Protein AF-A0AAD9XEA2-F1 (afdb_monomer_lite)

Secondary structure (DSSP, 8-state):
-HHHHHH-HHHHHHHHTS-GGGT-GGGS-GGG--S--HHHHHHHHHHHHTTTTTS-HHHHHHHHHHHHHHHHHHHHHHHHT-SSSS-HHHHHHHHHHHHHGGG-EEEEEETTEEEEE-

Structure (mmCIF, N/CA/C/O backbone):
data_AF-A0AAD9XEA2-F1
#
_entry.id   AF-A0AAD9XEA2-F1
#
loop_
_atom_site.group_PDB
_atom_site.id
_atom_site.type_symbol
_atom_site.label_atom_id
_atom_site.label_alt_id
_atom_site.label_comp_id
_atom_site.label_asym_id
_atom_site.label_entity_id
_atom_site.label_seq_id
_atom_site.pdbx_PDB_ins_code
_atom_site.Cartn_x
_atom_site.Cartn_y
_atom_site.Cartn_z
_atom_site.occupancy
_atom_site.B_iso_or_equiv
_atom_site.auth_seq_id
_atom_site.auth_comp_id
_atom_site.auth_asym_id
_atom_site.auth_atom_id
_atom_site.pdbx_PDB_model_num
ATOM 1 N N . MET A 1 1 ? -15.485 -25.381 -12.511 1.00 72.50 1 MET A N 1
ATOM 2 C CA . MET A 1 1 ? -16.680 -25.206 -11.657 1.00 72.50 1 MET A CA 1
ATOM 3 C C . MET A 1 1 ? -17.161 -26.514 -11.023 1.00 72.50 1 MET A C 1
ATOM 5 O O . MET A 1 1 ? -17.700 -26.442 -9.924 1.00 72.50 1 MET A O 1
ATOM 9 N N . GLU A 1 2 ? -16.919 -27.699 -11.613 1.00 78.81 2 GLU A N 1
ATOM 10 C CA . GLU A 1 2 ? -17.313 -28.975 -10.975 1.00 78.81 2 GLU A CA 1
ATOM 11 C C . GLU A 1 2 ? -16.726 -29.191 -9.582 1.00 78.81 2 GLU A C 1
ATOM 13 O O . GLU A 1 2 ? -17.440 -29.667 -8.712 1.00 78.81 2 GLU A O 1
ATOM 18 N N . ARG A 1 3 ? -15.477 -28.775 -9.329 1.00 82.19 3 ARG A N 1
ATOM 19 C CA . ARG A 1 3 ? -14.866 -28.882 -7.990 1.00 82.19 3 ARG A CA 1
ATOM 20 C C . ARG A 1 3 ? -15.634 -28.125 -6.899 1.00 82.19 3 ARG A C 1
ATOM 22 O O . ARG A 1 3 ? -15.638 -28.548 -5.749 1.00 82.19 3 ARG A O 1
ATOM 29 N N . MET A 1 4 ? -16.266 -27.003 -7.248 1.00 80.75 4 MET A N 1
ATOM 30 C CA . MET A 1 4 ? -17.077 -26.227 -6.305 1.00 80.75 4 MET A CA 1
ATOM 31 C C . MET A 1 4 ? -18.437 -26.889 -6.096 1.00 80.75 4 MET A C 1
ATOM 33 O O . MET A 1 4 ? -18.882 -27.025 -4.962 1.00 80.75 4 MET A O 1
ATOM 37 N N . ARG A 1 5 ? -19.041 -27.384 -7.183 1.00 86.00 5 ARG A N 1
ATOM 38 C CA . ARG A 1 5 ? -20.290 -28.148 -7.145 1.00 86.00 5 ARG A CA 1
ATOM 39 C C . ARG A 1 5 ? -20.163 -29.411 -6.284 1.00 86.00 5 ARG A C 1
ATOM 41 O O . ARG A 1 5 ? -21.026 -29.673 -5.459 1.00 86.00 5 ARG A O 1
ATOM 48 N N . SER A 1 6 ? -19.053 -30.143 -6.406 1.00 87.88 6 SER A N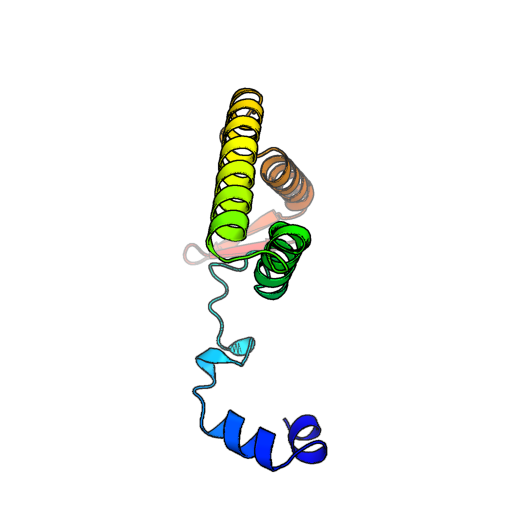 1
ATOM 49 C CA . SER A 1 6 ? -18.785 -31.329 -5.583 1.00 87.88 6 SER A CA 1
ATOM 50 C C . SER A 1 6 ? -18.571 -31.015 -4.100 1.00 87.88 6 SER A C 1
ATOM 52 O O . SER A 1 6 ? -18.758 -31.895 -3.270 1.00 87.88 6 SER A O 1
ATOM 54 N N . ALA A 1 7 ? -18.149 -29.791 -3.762 1.00 90.38 7 ALA A N 1
ATOM 55 C CA . ALA A 1 7 ? -17.944 -29.366 -2.377 1.00 90.38 7 ALA A CA 1
ATOM 56 C C . ALA A 1 7 ? -19.236 -28.832 -1.735 1.00 90.38 7 ALA A C 1
ATOM 58 O O . ALA A 1 7 ? -19.492 -29.089 -0.562 1.00 90.38 7 ALA A O 1
ATOM 59 N N . SER A 1 8 ? -20.047 -28.086 -2.490 1.00 91.12 8 SER A N 1
ATOM 60 C CA . SER A 1 8 ? -21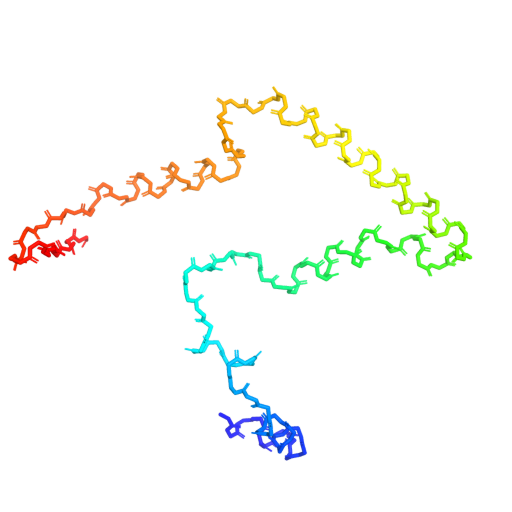.362 -27.612 -2.060 1.00 91.12 8 SER A CA 1
ATOM 61 C C . SER A 1 8 ? -22.220 -27.246 -3.272 1.00 91.12 8 SER A C 1
ATOM 63 O O . SER A 1 8 ? -21.924 -26.304 -4.013 1.00 91.12 8 SER A O 1
ATOM 65 N N . GLU A 1 9 ? -23.322 -27.974 -3.443 1.00 91.00 9 GLU A N 1
ATOM 66 C CA . GLU A 1 9 ? -24.300 -27.718 -4.504 1.00 91.00 9 GLU A CA 1
ATOM 67 C C . GLU A 1 9 ? -25.023 -26.375 -4.296 1.00 91.00 9 GLU A C 1
ATOM 69 O O . GLU A 1 9 ? -25.271 -25.641 -5.253 1.00 91.00 9 GLU A O 1
ATOM 74 N N . ASP A 1 10 ? -25.305 -26.009 -3.045 1.00 90.62 10 ASP A N 1
ATOM 75 C CA . ASP A 1 10 ? -26.002 -24.762 -2.714 1.00 90.62 10 ASP A CA 1
ATOM 76 C C . ASP A 1 10 ? -25.141 -23.532 -3.018 1.00 90.62 10 ASP A C 1
ATOM 78 O O . ASP A 1 10 ? -25.616 -22.575 -3.634 1.00 90.62 10 ASP A O 1
ATOM 82 N N . ALA A 1 11 ? -23.849 -23.578 -2.675 1.00 87.56 11 ALA A N 1
ATOM 83 C CA . ALA A 1 11 ? -22.906 -22.519 -3.030 1.00 87.56 11 ALA A CA 1
ATOM 84 C C . ALA A 1 11 ? -22.756 -22.386 -4.555 1.00 87.56 11 ALA A C 1
ATOM 86 O O . ALA A 1 11 ? -22.640 -21.278 -5.081 1.00 87.56 11 ALA A O 1
ATOM 87 N N . TYR A 1 12 ? -22.795 -23.511 -5.276 1.00 87.88 12 TYR A N 1
ATOM 88 C CA . TYR A 1 12 ? -22.761 -23.525 -6.734 1.00 87.88 12 TYR A CA 1
ATOM 89 C C . TYR A 1 12 ? -23.976 -22.839 -7.359 1.00 87.88 12 TYR A C 1
ATOM 91 O O . TYR A 1 12 ? -23.805 -21.986 -8.234 1.00 87.88 12 TYR A O 1
ATOM 99 N N . LYS A 1 13 ? -25.184 -23.153 -6.886 1.00 90.75 13 LYS A N 1
ATOM 100 C CA . LYS A 1 13 ? -26.416 -22.506 -7.356 1.00 90.75 13 LYS A CA 1
ATOM 101 C C . LYS A 1 13 ? -26.439 -21.016 -7.027 1.00 90.75 13 LYS A C 1
ATOM 103 O O . LYS A 1 13 ? -26.795 -20.216 -7.886 1.00 90.75 13 LYS A O 1
ATOM 108 N N . TRP A 1 14 ? -25.999 -20.638 -5.826 1.00 90.06 14 TRP A N 1
ATOM 109 C CA . TRP A 1 14 ? -25.915 -19.234 -5.424 1.00 90.06 14 TRP A CA 1
ATOM 110 C C . TRP A 1 14 ? -24.958 -18.427 -6.310 1.00 90.06 14 TRP A C 1
ATOM 112 O O . TRP A 1 14 ? -25.284 -17.306 -6.691 1.00 90.06 14 TRP A O 1
ATOM 122 N N . LEU A 1 15 ? -23.797 -18.990 -6.669 1.00 87.88 15 LEU A N 1
ATOM 123 C CA . LEU A 1 15 ? -22.826 -18.292 -7.516 1.00 87.88 15 LEU A CA 1
ATOM 124 C C . LEU A 1 15 ? -23.273 -18.223 -8.982 1.00 87.88 15 LEU A C 1
ATOM 126 O O . LEU A 1 15 ? -22.992 -17.233 -9.649 1.00 87.88 15 LEU A O 1
ATOM 130 N N . GLN A 1 16 ? -23.989 -19.240 -9.475 1.00 87.31 16 GLN A N 1
ATOM 131 C CA . GLN A 1 16 ? -24.565 -19.233 -10.826 1.00 87.31 16 GLN A CA 1
ATOM 132 C C . GLN A 1 16 ? -25.590 -18.117 -11.043 1.00 87.31 16 GLN A C 1
ATOM 134 O O . GLN A 1 16 ? -25.687 -17.600 -12.151 1.00 87.31 16 GLN A O 1
ATOM 139 N N . ASP A 1 17 ? -26.322 -17.736 -9.998 1.00 89.56 17 ASP A N 1
ATOM 140 C CA . ASP A 1 17 ? -27.272 -16.620 -10.034 1.00 89.56 17 ASP A CA 1
ATOM 141 C C . ASP A 1 17 ? -26.580 -15.243 -10.128 1.00 89.56 17 ASP A C 1
ATOM 143 O O . ASP A 1 17 ? -27.211 -14.233 -10.435 1.00 89.56 17 ASP A O 1
ATOM 147 N N . LYS A 1 18 ? -25.267 -15.163 -9.868 1.00 87.44 18 LYS A N 1
ATOM 148 C CA . LYS A 1 18 ? -24.510 -13.906 -9.924 1.00 87.44 18 LYS A CA 1
ATOM 149 C C . LYS A 1 18 ? -23.819 -13.728 -11.265 1.00 87.44 18 LYS A C 1
ATOM 151 O O . LYS A 1 18 ? -23.207 -14.654 -11.792 1.00 87.44 18 LYS A O 1
ATOM 156 N N . ASP A 1 19 ? -23.851 -12.492 -11.764 1.00 85.31 19 ASP A N 1
ATOM 157 C CA . ASP A 1 19 ? -23.158 -12.109 -12.995 1.00 85.31 19 ASP A CA 1
ATOM 158 C C . ASP A 1 19 ? -21.666 -12.519 -12.925 1.00 85.31 19 ASP A C 1
ATOM 160 O O . ASP A 1 19 ? -20.960 -12.078 -12.004 1.00 85.31 19 ASP A O 1
ATOM 164 N N . PRO A 1 20 ? -21.180 -13.350 -13.875 1.00 82.75 20 PRO A N 1
ATOM 165 C CA . PRO A 1 20 ? -19.782 -13.769 -13.984 1.00 82.75 20 PRO A CA 1
ATOM 166 C C . PRO A 1 20 ? -18.763 -12.631 -13.945 1.00 82.75 20 PRO A C 1
ATOM 168 O O . PRO A 1 20 ? -17.649 -12.840 -13.460 1.00 82.75 20 PRO A O 1
ATOM 171 N N . ASN A 1 21 ? -19.143 -11.428 -14.382 1.00 79.44 21 ASN A N 1
ATOM 172 C CA . ASN A 1 21 ? -18.302 -10.232 -14.340 1.00 79.44 21 ASN A CA 1
ATOM 173 C C . ASN A 1 21 ? -17.866 -9.844 -12.920 1.00 79.44 21 ASN A C 1
ATOM 175 O O . ASN A 1 21 ? -16.862 -9.158 -12.761 1.00 79.44 21 ASN A O 1
ATOM 179 N N . HIS A 1 22 ? -18.597 -10.264 -11.883 1.00 78.69 22 HIS A N 1
ATOM 180 C CA . HIS A 1 22 ? -18.291 -9.903 -10.496 1.00 78.69 22 HIS A CA 1
ATOM 181 C C . HIS A 1 22 ? -17.370 -10.892 -9.778 1.00 78.69 22 HIS A C 1
ATOM 183 O O . HIS A 1 22 ? -16.791 -10.540 -8.751 1.00 78.69 22 HIS A O 1
ATOM 189 N N . TRP A 1 23 ? -17.253 -12.129 -10.263 1.00 76.38 23 TRP A N 1
ATOM 190 C CA . TRP A 1 23 ? -16.588 -13.202 -9.514 1.00 76.38 23 TRP A CA 1
ATOM 191 C C . TRP A 1 23 ? -15.588 -14.018 -10.330 1.00 76.38 23 TRP A C 1
ATOM 193 O O . TRP A 1 23 ? -14.737 -14.686 -9.742 1.00 76.38 23 TRP A O 1
ATOM 203 N N . SER A 1 24 ? -15.649 -13.974 -11.662 1.00 77.62 24 SER A N 1
ATOM 204 C CA . SER A 1 24 ? -14.705 -14.694 -12.507 1.00 77.62 24 SER A CA 1
ATOM 205 C C . SER A 1 24 ? -13.604 -13.770 -13.018 1.00 77.62 24 SER A C 1
ATOM 207 O O . SER A 1 24 ? -13.850 -12.804 -13.739 1.00 77.62 24 SER A O 1
ATOM 209 N N . LEU A 1 25 ? -12.361 -14.141 -12.697 1.00 68.69 25 LEU A N 1
ATOM 210 C CA . LEU A 1 25 ? -11.144 -13.439 -13.116 1.00 68.69 25 LEU A CA 1
ATOM 211 C C . LEU A 1 25 ? -11.059 -13.242 -14.638 1.00 68.69 25 LEU A C 1
ATOM 213 O O . LEU A 1 25 ? -10.456 -12.276 -15.090 1.00 68.69 25 LEU A O 1
ATOM 217 N N . THR A 1 26 ? -11.674 -14.126 -15.432 1.00 71.94 26 THR A N 1
ATOM 218 C CA . THR A 1 26 ? -11.672 -14.049 -16.905 1.00 71.94 26 THR A CA 1
ATOM 219 C C . THR A 1 26 ? -12.407 -12.832 -17.459 1.00 71.94 26 THR A C 1
ATOM 221 O O . THR A 1 26 ? -12.163 -12.459 -18.601 1.00 71.94 26 THR A O 1
ATOM 224 N N . PHE A 1 27 ? -13.319 -12.243 -16.682 1.00 72.25 27 PHE A N 1
ATOM 225 C CA . PHE A 1 27 ? -14.125 -11.093 -17.093 1.00 72.25 27 PHE A CA 1
ATOM 226 C C . PHE A 1 27 ? -13.653 -9.777 -16.464 1.00 72.25 27 PHE A C 1
ATOM 228 O O . PHE A 1 27 ? -14.201 -8.718 -16.768 1.00 72.25 27 PHE A O 1
ATOM 235 N N . PHE A 1 28 ? -12.624 -9.808 -15.610 1.00 71.56 28 PHE A N 1
ATOM 236 C CA . PHE A 1 28 ? -12.036 -8.580 -15.092 1.00 71.56 28 PHE A CA 1
ATOM 237 C C . PHE A 1 28 ? -11.237 -7.858 -16.178 1.00 71.56 28 PHE A C 1
ATOM 239 O O . PHE A 1 28 ? -10.479 -8.452 -16.945 1.00 71.56 28 PHE A O 1
ATOM 246 N N . ILE A 1 29 ? -11.423 -6.540 -16.247 1.00 66.50 29 ILE A N 1
ATOM 247 C CA . ILE A 1 29 ? -10.753 -5.691 -17.226 1.00 66.50 29 ILE A CA 1
ATOM 248 C C . ILE A 1 29 ? -9.262 -5.618 -16.865 1.00 66.50 29 ILE A C 1
ATOM 250 O O . ILE A 1 29 ? -8.884 -5.074 -15.829 1.00 66.50 29 ILE A O 1
ATOM 254 N N . ASN A 1 30 ? -8.400 -6.115 -17.754 1.00 62.22 30 ASN A N 1
ATOM 255 C CA . ASN A 1 30 ? -6.944 -6.158 -17.550 1.00 62.22 30 ASN A CA 1
ATOM 256 C C . ASN A 1 30 ? -6.244 -4.785 -17.618 1.00 62.22 30 ASN A C 1
ATOM 258 O O . ASN A 1 30 ? -5.022 -4.710 -17.516 1.00 62.22 30 ASN A O 1
ATOM 262 N N . THR A 1 31 ? -6.978 -3.688 -17.808 1.00 58.25 31 THR A N 1
ATOM 263 C CA . THR A 1 31 ? -6.392 -2.343 -17.935 1.00 58.25 31 THR A CA 1
ATOM 264 C C . THR A 1 31 ? -5.952 -1.751 -16.596 1.00 58.25 31 THR A C 1
ATOM 266 O O . THR A 1 31 ? -5.141 -0.829 -16.585 1.00 58.25 31 THR A O 1
ATOM 269 N N . ALA A 1 32 ? -6.440 -2.289 -15.473 1.00 54.16 32 ALA A N 1
ATOM 270 C CA . ALA A 1 32 ? -6.090 -1.850 -14.123 1.00 54.16 32 ALA A CA 1
ATOM 271 C C . ALA A 1 32 ? -5.718 -3.038 -13.220 1.00 54.16 32 ALA A C 1
ATOM 273 O O . ALA A 1 32 ? -6.205 -3.160 -12.095 1.00 54.16 32 ALA A O 1
ATOM 274 N N . LEU A 1 33 ? -4.842 -3.921 -13.709 1.00 57.19 33 LEU A N 1
ATOM 275 C CA . LEU A 1 33 ? -4.186 -4.929 -12.875 1.00 57.19 33 LEU A CA 1
ATOM 276 C C . LEU A 1 33 ? -3.229 -4.220 -11.907 1.00 57.19 33 LEU A C 1
ATOM 278 O O . LEU A 1 33 ? -2.046 -4.037 -12.179 1.00 57.19 33 LEU A O 1
ATOM 282 N N . SER A 1 34 ? -3.758 -3.753 -10.781 1.00 57.88 34 SER A N 1
ATOM 283 C CA . SER A 1 34 ? -2.928 -3.404 -9.638 1.00 57.88 34 SER A CA 1
ATOM 284 C C . SER A 1 34 ? -2.591 -4.692 -8.892 1.00 57.88 34 SER A C 1
ATOM 286 O O . SER A 1 34 ? -3.494 -5.457 -8.562 1.00 57.88 34 SER A O 1
ATOM 288 N N . ASP A 1 35 ? -1.322 -4.884 -8.520 1.00 58.72 35 ASP A N 1
ATOM 289 C CA . ASP A 1 35 ? -0.912 -5.911 -7.539 1.00 58.72 35 ASP A CA 1
ATOM 290 C C . ASP A 1 35 ? -1.634 -5.760 -6.181 1.00 58.72 35 ASP A C 1
ATOM 292 O O . ASP A 1 35 ? -1.511 -6.594 -5.281 1.00 58.72 35 ASP A O 1
ATOM 296 N N . MET A 1 36 ? -2.399 -4.680 -6.002 1.00 58.50 36 MET A N 1
ATOM 297 C CA . MET A 1 36 ? -3.306 -4.461 -4.888 1.00 58.50 36 MET A CA 1
ATOM 298 C C . MET A 1 36 ? -4.541 -5.370 -4.999 1.00 58.50 36 MET A C 1
ATOM 300 O O . MET A 1 36 ? -5.665 -4.913 -5.182 1.00 58.50 36 MET A O 1
ATOM 304 N N . LEU A 1 37 ? -4.333 -6.679 -4.851 1.00 57.88 37 LEU A N 1
ATOM 305 C CA . LEU A 1 37 ? -5.411 -7.648 -4.659 1.00 57.88 37 LEU A CA 1
ATOM 306 C C . LEU A 1 37 ? -6.245 -7.229 -3.435 1.00 57.88 37 LEU A C 1
ATOM 308 O O . LEU A 1 37 ? -5.688 -6.975 -2.364 1.00 57.88 37 LEU A O 1
ATOM 312 N N . CYS A 1 38 ? -7.575 -7.164 -3.574 1.00 52.12 38 CYS A N 1
ATOM 313 C CA . CYS A 1 38 ? -8.503 -6.664 -2.546 1.00 52.12 38 CYS A CA 1
ATOM 314 C C . CYS A 1 38 ? -8.308 -7.287 -1.155 1.00 52.12 38 CYS A C 1
ATOM 316 O O . CYS A 1 38 ? -8.521 -6.610 -0.149 1.00 52.12 38 CYS A O 1
ATOM 318 N N . ASN A 1 39 ? -7.844 -8.540 -1.087 1.00 58.31 39 ASN A N 1
ATOM 319 C CA . ASN A 1 39 ? -7.556 -9.213 0.176 1.00 58.31 39 ASN A CA 1
ATOM 320 C C . ASN A 1 39 ? -6.535 -8.434 1.032 1.00 58.31 39 ASN A C 1
ATOM 322 O O . ASN A 1 39 ? -6.734 -8.224 2.226 1.00 58.31 39 ASN A O 1
ATOM 326 N N . ASN A 1 40 ? -5.511 -7.862 0.396 1.00 68.56 40 ASN A N 1
ATOM 327 C CA . ASN A 1 40 ? -4.484 -7.069 1.069 1.00 68.56 40 ASN A CA 1
ATOM 328 C C . ASN A 1 40 ? -5.048 -5.764 1.671 1.00 68.56 40 ASN A C 1
ATOM 330 O O . ASN A 1 40 ? -4.559 -5.279 2.688 1.00 68.56 40 ASN A O 1
ATOM 334 N N . MET A 1 41 ? -6.101 -5.183 1.080 1.00 74.50 41 MET A N 1
ATOM 335 C CA . MET A 1 41 ? -6.719 -3.963 1.617 1.00 74.50 41 MET A CA 1
ATOM 336 C C . MET A 1 41 ? -7.503 -4.235 2.899 1.00 74.50 41 MET A C 1
ATOM 338 O O . MET A 1 41 ? -7.334 -3.513 3.885 1.00 74.50 41 MET A O 1
ATOM 342 N N . CYS A 1 42 ? -8.335 -5.277 2.899 1.00 78.81 42 CYS A N 1
ATOM 343 C CA . CYS A 1 42 ? -9.104 -5.676 4.074 1.00 78.81 42 CYS A CA 1
ATOM 344 C C . CYS A 1 42 ? -8.184 -6.150 5.206 1.00 78.81 42 CYS A C 1
ATOM 346 O O . CYS A 1 42 ? -8.359 -5.730 6.349 1.00 78.81 42 CYS A O 1
ATOM 348 N N . GLU A 1 43 ? -7.163 -6.953 4.897 1.00 84.75 43 GLU A N 1
ATOM 349 C CA . GLU A 1 43 ? -6.153 -7.385 5.869 1.00 84.75 43 GLU A CA 1
ATOM 350 C C . GLU A 1 43 ? -5.389 -6.196 6.468 1.00 84.75 43 GLU A C 1
ATOM 352 O O . GLU A 1 43 ? -5.270 -6.085 7.692 1.00 84.75 43 GLU A O 1
ATOM 357 N N . ALA A 1 44 ? -4.935 -5.253 5.634 1.00 84.88 44 ALA A N 1
ATOM 358 C CA . ALA A 1 44 ? -4.239 -4.057 6.102 1.00 84.88 44 ALA A CA 1
ATOM 359 C C . ALA A 1 44 ? -5.129 -3.164 6.977 1.00 84.88 44 ALA A C 1
ATOM 361 O O . ALA A 1 44 ? -4.655 -2.606 7.971 1.00 84.88 44 ALA A O 1
ATOM 362 N N . PHE A 1 45 ? -6.411 -3.023 6.629 1.00 83.94 45 PHE A N 1
ATOM 363 C CA . PHE A 1 45 ? -7.370 -2.282 7.442 1.00 83.94 45 PHE A CA 1
ATOM 364 C C . PHE A 1 45 ? -7.600 -2.965 8.793 1.00 83.94 45 PHE A C 1
ATOM 366 O O . PHE A 1 45 ? -7.437 -2.324 9.831 1.00 83.94 45 PHE A O 1
ATOM 373 N N . ASN A 1 46 ? -7.884 -4.270 8.791 1.00 88.06 46 ASN A N 1
ATOM 374 C CA . ASN A 1 46 ? -8.104 -5.057 10.005 1.00 88.06 46 ASN A CA 1
ATOM 375 C C . ASN A 1 46 ? -6.886 -5.029 10.937 1.00 88.06 46 ASN A C 1
ATOM 377 O O . ASN A 1 46 ? -7.040 -4.882 12.149 1.00 88.06 46 ASN A O 1
ATOM 381 N N . SER A 1 47 ? -5.676 -5.099 10.377 1.00 89.62 47 SER A N 1
ATOM 382 C CA . SER A 1 47 ? -4.432 -4.938 11.132 1.00 89.62 47 SER A CA 1
ATOM 383 C C . SER A 1 47 ? -4.314 -3.539 11.752 1.00 89.62 47 SER A C 1
ATOM 385 O O . SER A 1 47 ? -3.946 -3.405 12.918 1.00 89.62 47 SER A O 1
ATOM 387 N N . ALA A 1 48 ? -4.682 -2.487 11.011 1.00 88.56 48 ALA A N 1
ATOM 388 C CA . ALA A 1 48 ? -4.591 -1.108 11.487 1.00 88.56 48 ALA A CA 1
ATOM 389 C C . ALA A 1 48 ? -5.552 -0.794 12.648 1.00 88.56 48 ALA A C 1
ATOM 391 O O . ALA A 1 48 ? -5.209 0.016 13.510 1.00 88.56 48 ALA A O 1
ATOM 392 N N . ILE A 1 49 ? -6.729 -1.425 12.685 1.00 92.00 49 ILE A N 1
ATOM 393 C CA . ILE A 1 49 ? -7.748 -1.192 13.723 1.00 92.00 49 ILE A CA 1
ATOM 394 C C . ILE A 1 49 ? -7.728 -2.227 14.854 1.00 92.00 49 ILE A C 1
ATOM 396 O O . ILE A 1 49 ? -8.548 -2.145 15.769 1.00 92.00 49 ILE A O 1
ATOM 400 N N . LEU A 1 50 ? -6.802 -3.191 14.821 1.00 93.50 50 LEU A N 1
ATOM 401 C CA . LEU A 1 50 ? -6.784 -4.346 15.723 1.00 93.50 50 LEU A CA 1
ATOM 402 C C . LEU A 1 50 ? -6.854 -3.964 17.210 1.00 93.50 50 LEU A C 1
ATOM 404 O O . LEU A 1 50 ? -7.582 -4.598 17.964 1.00 93.50 50 LEU A O 1
ATOM 408 N N . ASN A 1 51 ? -6.141 -2.907 17.608 1.00 90.56 51 ASN A N 1
ATOM 409 C CA . ASN A 1 51 ? -6.089 -2.419 18.993 1.00 90.56 51 ASN A CA 1
ATOM 410 C C . ASN A 1 51 ? -7.235 -1.461 19.363 1.00 90.56 51 ASN A C 1
ATOM 412 O O . ASN A 1 51 ? -7.345 -1.060 20.518 1.00 90.56 51 ASN A O 1
ATOM 416 N N . ALA A 1 52 ? -8.005 -1.002 18.374 1.00 93.06 52 ALA A N 1
ATOM 417 C CA . ALA A 1 52 ? -9.108 -0.065 18.566 1.00 93.06 52 ALA A CA 1
ATOM 418 C C . ALA A 1 52 ? -10.463 -0.786 18.618 1.00 93.06 52 ALA A C 1
ATOM 420 O O . ALA A 1 52 ? -11.388 -0.297 19.259 1.00 93.06 52 ALA A O 1
ATOM 421 N N . ARG A 1 53 ? -10.585 -1.946 17.957 1.00 93.12 53 ARG A N 1
ATOM 422 C CA . ARG A 1 53 ? -11.855 -2.671 17.775 1.00 93.12 53 ARG A CA 1
ATOM 423 C C . ARG A 1 53 ? -12.485 -3.204 19.065 1.00 93.12 53 ARG A C 1
ATOM 425 O O . ARG A 1 53 ? -13.670 -3.503 19.072 1.00 93.12 53 ARG A O 1
ATOM 432 N N . ASP A 1 54 ? -11.695 -3.384 20.120 1.00 94.25 54 ASP A N 1
ATOM 433 C CA . ASP A 1 54 ? -12.136 -3.872 21.432 1.00 94.25 54 ASP A CA 1
ATOM 434 C C . ASP A 1 54 ? -12.515 -2.728 22.389 1.00 94.25 54 ASP A C 1
ATOM 436 O O . ASP A 1 54 ? -12.827 -2.967 23.555 1.00 94.25 54 ASP A O 1
ATOM 440 N N . LYS A 1 55 ? -12.459 -1.473 21.924 1.00 94.19 55 LYS A N 1
ATOM 441 C CA . LYS A 1 55 ? -12.731 -0.286 22.737 1.00 94.19 55 LYS A CA 1
ATOM 442 C C . LYS A 1 55 ? -14.163 0.217 22.543 1.00 94.19 55 LYS A C 1
ATOM 444 O O . LYS A 1 55 ? -14.765 -0.027 21.497 1.00 94.19 55 LYS A O 1
ATOM 449 N N . PRO A 1 56 ? -14.708 0.981 23.509 1.00 97.44 56 PRO A N 1
ATOM 450 C CA . PRO A 1 56 ? -15.959 1.707 23.311 1.00 97.44 56 PRO A CA 1
ATOM 451 C C . PRO A 1 56 ? -15.907 2.575 22.050 1.00 97.44 56 PRO A C 1
ATOM 453 O O . PRO A 1 56 ? -14.847 3.094 21.701 1.00 97.44 56 PRO A O 1
ATOM 456 N N . VAL A 1 57 ? -17.057 2.780 21.400 1.00 95.75 57 VAL A N 1
ATOM 457 C CA . VAL A 1 57 ? -17.152 3.442 20.083 1.00 95.75 57 VAL A CA 1
ATOM 458 C C . VAL A 1 57 ? -16.411 4.781 20.041 1.00 95.75 57 VAL A C 1
ATOM 460 O O . VAL A 1 57 ? -15.670 5.038 19.096 1.00 95.75 57 VAL A O 1
ATOM 463 N N . ILE A 1 58 ? -16.549 5.610 21.079 1.00 97.62 58 ILE A N 1
ATOM 464 C CA . ILE A 1 58 ? -15.872 6.914 21.158 1.00 97.62 58 ILE A CA 1
ATOM 465 C C . ILE A 1 58 ? -14.347 6.733 21.169 1.00 97.62 58 ILE A C 1
ATOM 467 O O . ILE A 1 58 ? -13.650 7.300 20.330 1.00 97.62 58 ILE A O 1
ATOM 471 N N . SER A 1 59 ? -13.829 5.883 22.057 1.00 96.69 59 SER A N 1
ATOM 472 C CA . SER A 1 59 ? -12.393 5.607 22.165 1.00 96.69 59 SER A CA 1
ATOM 473 C C . SER A 1 59 ? -11.826 4.964 20.896 1.00 96.69 59 SER A C 1
ATOM 475 O O . SER A 1 59 ? -10.746 5.340 20.443 1.00 96.69 59 SER A O 1
ATOM 477 N N . MET A 1 60 ? -12.564 4.037 20.276 1.00 96.19 60 MET A N 1
ATOM 478 C CA . MET A 1 60 ? -12.195 3.430 18.995 1.00 96.19 60 MET A CA 1
ATOM 479 C C . MET A 1 60 ? -12.028 4.502 17.908 1.00 96.19 60 MET A C 1
ATOM 481 O O . MET A 1 60 ? -11.008 4.533 17.215 1.00 96.19 60 MET A O 1
ATOM 485 N N . MET A 1 61 ? -12.995 5.416 17.788 1.00 95.88 61 MET A N 1
ATOM 486 C CA . MET A 1 61 ? -12.962 6.502 16.805 1.00 95.88 61 MET A CA 1
ATOM 487 C C . MET A 1 61 ? -11.796 7.466 17.047 1.00 95.88 61 MET A C 1
ATOM 489 O O . MET A 1 61 ? -11.108 7.855 16.100 1.00 95.88 61 MET A O 1
ATOM 493 N N . GLU A 1 62 ? -11.512 7.816 18.301 1.00 96.62 62 GLU A N 1
ATOM 494 C CA . GLU A 1 62 ? -10.362 8.653 18.650 1.00 96.62 62 GLU A CA 1
ATOM 495 C C . GLU A 1 62 ? -9.025 7.986 18.309 1.00 96.62 62 GLU A C 1
ATOM 497 O O . GLU A 1 62 ? -8.125 8.638 17.771 1.00 96.62 62 GLU A O 1
ATOM 502 N N . MET A 1 63 ? -8.896 6.681 18.566 1.00 95.81 63 MET A N 1
ATOM 503 C CA . MET A 1 63 ? -7.701 5.910 18.218 1.00 95.81 63 MET A CA 1
ATOM 504 C C . MET A 1 63 ? -7.478 5.860 16.705 1.00 95.81 63 MET A C 1
ATOM 506 O O . MET A 1 63 ? -6.364 6.126 16.245 1.00 95.81 63 MET A O 1
ATOM 510 N N . ILE A 1 64 ? -8.530 5.589 15.925 1.00 94.31 64 ILE A N 1
ATOM 511 C CA . ILE A 1 64 ? -8.465 5.573 14.456 1.00 94.31 64 ILE A CA 1
ATOM 512 C C . ILE A 1 64 ? -8.093 6.961 13.924 1.00 94.31 64 ILE A C 1
ATOM 514 O O . ILE A 1 64 ? -7.185 7.085 13.099 1.00 94.31 64 ILE A O 1
ATOM 518 N N . ARG A 1 65 ? -8.726 8.024 14.436 1.00 95.75 65 ARG A N 1
ATOM 519 C CA . ARG A 1 65 ? -8.419 9.412 14.060 1.00 95.75 65 ARG A CA 1
ATOM 520 C C . ARG A 1 65 ? -6.948 9.747 14.312 1.00 95.75 65 ARG A C 1
ATOM 522 O O . ARG A 1 65 ? -6.261 10.219 13.405 1.00 95.75 65 ARG A O 1
ATOM 529 N N . ASN A 1 66 ? -6.444 9.464 15.513 1.00 95.50 66 ASN A N 1
ATOM 530 C CA . ASN A 1 66 ? -5.049 9.713 15.881 1.00 95.50 66 ASN A CA 1
ATOM 531 C C . ASN A 1 66 ? -4.068 8.909 15.012 1.00 95.50 66 ASN A C 1
ATOM 533 O O . ASN A 1 66 ? -3.030 9.434 14.599 1.00 95.50 66 ASN A O 1
ATOM 537 N N . TYR A 1 67 ? -4.396 7.652 14.707 1.00 93.94 67 TYR A N 1
ATOM 538 C CA . TYR A 1 67 ? -3.615 6.816 13.798 1.00 93.94 67 TYR A CA 1
ATOM 539 C C . TYR A 1 67 ? -3.518 7.440 12.399 1.00 93.94 67 TYR A C 1
ATOM 541 O O . TYR A 1 67 ? -2.414 7.585 11.863 1.00 93.94 67 TYR A O 1
ATOM 549 N N . LEU A 1 68 ? -4.651 7.857 11.825 1.00 94.38 68 LEU A N 1
ATOM 550 C CA . LEU A 1 68 ? -4.703 8.465 10.494 1.00 94.38 68 LEU A CA 1
ATOM 551 C C . LEU A 1 68 ? -3.915 9.775 10.438 1.00 94.38 68 LEU A C 1
ATOM 553 O O . LEU A 1 68 ? -3.126 9.964 9.514 1.00 94.38 68 LEU A O 1
ATOM 557 N N . MET A 1 69 ? -4.052 10.637 11.449 1.00 96.62 69 MET A N 1
ATOM 558 C CA . MET A 1 69 ? -3.299 11.893 11.537 1.00 96.62 69 MET A CA 1
ATOM 559 C C . MET A 1 69 ? -1.787 11.652 11.523 1.00 96.62 69 MET A C 1
ATOM 561 O O . MET A 1 69 ? -1.079 12.204 10.678 1.00 96.62 69 MET A O 1
ATOM 565 N N . LYS A 1 70 ? -1.286 10.767 12.396 1.00 95.88 70 LYS A N 1
ATOM 566 C CA . LYS A 1 70 ? 0.145 10.418 12.445 1.00 95.88 70 LYS A CA 1
ATOM 567 C C . LYS A 1 70 ? 0.622 9.812 11.125 1.00 95.88 70 LYS A C 1
ATOM 569 O O . LYS A 1 70 ? 1.703 10.145 10.637 1.00 95.88 70 LYS A O 1
ATOM 574 N N . ARG A 1 71 ? -0.189 8.938 10.521 1.00 94.25 71 ARG A N 1
ATOM 575 C CA . ARG A 1 71 ? 0.124 8.300 9.237 1.00 94.25 71 ARG A CA 1
ATOM 576 C C . ARG A 1 71 ? 0.213 9.320 8.103 1.00 94.25 71 ARG A C 1
ATOM 578 O O . ARG A 1 71 ? 1.149 9.223 7.314 1.00 94.25 71 ARG A O 1
ATOM 585 N N . LEU A 1 72 ? -0.709 10.279 8.028 1.00 95.31 72 LEU A N 1
ATOM 586 C CA . LEU A 1 72 ? -0.714 11.332 7.007 1.00 95.31 72 LEU A CA 1
ATOM 587 C C . LEU A 1 72 ? 0.511 12.239 7.123 1.00 95.31 72 LEU A C 1
ATOM 589 O O . LEU A 1 72 ? 1.176 12.475 6.118 1.00 95.31 72 LEU A O 1
ATOM 593 N N . VAL A 1 73 ? 0.853 12.683 8.335 1.00 97.06 73 VAL A N 1
ATOM 594 C CA . VAL A 1 73 ? 2.056 13.500 8.573 1.00 97.06 73 VAL A CA 1
ATOM 595 C C . VAL A 1 73 ? 3.312 12.750 8.135 1.00 97.06 73 VAL A C 1
ATOM 597 O O . VAL A 1 73 ? 4.106 13.277 7.360 1.00 97.06 73 VAL A O 1
ATOM 600 N N . ARG A 1 74 ? 3.457 11.481 8.541 1.00 95.31 74 ARG A N 1
ATOM 601 C CA . ARG A 1 74 ? 4.582 10.641 8.107 1.00 95.31 74 ARG A CA 1
ATOM 602 C C . ARG A 1 74 ? 4.635 10.504 6.585 1.00 95.31 74 ARG A C 1
ATOM 604 O O . ARG A 1 74 ? 5.708 10.599 6.006 1.00 95.31 74 ARG A O 1
ATOM 611 N N . LYS A 1 75 ? 3.489 10.290 5.931 1.00 93.31 75 LYS A N 1
ATOM 612 C CA . LYS A 1 75 ? 3.423 10.141 4.471 1.00 93.31 75 LYS A CA 1
ATOM 613 C C . LYS A 1 75 ? 3.786 11.427 3.732 1.00 93.31 75 LYS A C 1
ATOM 615 O O . LYS A 1 75 ? 4.479 11.337 2.728 1.00 93.31 75 LYS A O 1
ATOM 620 N N . ARG A 1 76 ? 3.393 12.598 4.238 1.00 94.44 76 ARG A N 1
ATOM 621 C CA . ARG A 1 76 ? 3.826 13.895 3.691 1.00 94.44 76 ARG A CA 1
ATOM 622 C C . ARG A 1 76 ? 5.339 14.082 3.806 1.00 94.44 76 ARG A C 1
ATOM 624 O O . ARG A 1 76 ? 5.982 14.358 2.805 1.00 94.44 76 ARG A O 1
ATOM 631 N N . ALA A 1 77 ? 5.912 13.799 4.974 1.00 94.81 77 ALA A N 1
ATOM 632 C CA . ALA A 1 77 ? 7.362 13.862 5.164 1.00 94.81 77 ALA A CA 1
ATOM 633 C C . ALA A 1 77 ? 8.125 12.848 4.286 1.00 94.81 77 ALA A C 1
ATOM 635 O O . ALA A 1 77 ? 9.243 13.107 3.849 1.00 94.81 77 ALA A O 1
ATOM 636 N N . GLU A 1 78 ? 7.544 11.673 4.022 1.00 92.12 78 GLU A N 1
ATOM 637 C CA . GLU A 1 7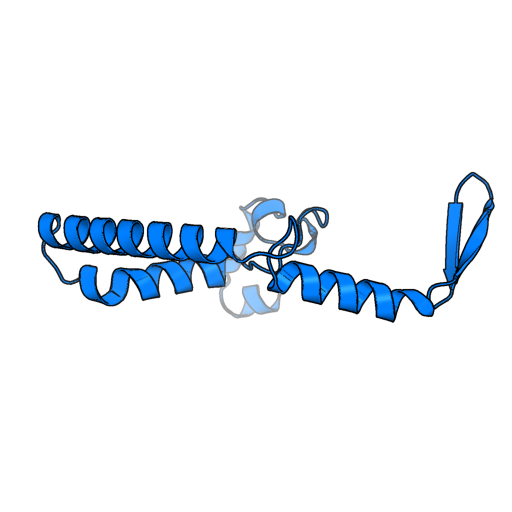8 ? 8.098 10.718 3.056 1.00 92.12 78 GLU A CA 1
ATOM 638 C C . GLU A 1 78 ? 8.038 11.263 1.624 1.00 92.12 78 GLU A C 1
ATOM 640 O O . GLU A 1 78 ? 9.019 11.111 0.903 1.00 92.12 78 GLU A O 1
ATOM 645 N N . LEU A 1 79 ? 6.922 11.886 1.222 1.00 92.62 79 LEU A N 1
ATOM 646 C CA . LEU A 1 79 ? 6.734 12.483 -0.107 1.00 92.62 79 LEU A CA 1
ATOM 647 C C . LEU A 1 79 ? 7.746 13.597 -0.385 1.00 92.62 79 LEU A C 1
ATOM 649 O O . LEU A 1 79 ? 8.325 13.628 -1.462 1.00 92.62 79 LEU A O 1
ATOM 653 N N . GLU A 1 80 ? 8.032 14.453 0.596 1.00 92.75 80 GLU A N 1
ATOM 654 C CA . GLU A 1 80 ? 9.055 15.507 0.478 1.00 92.75 80 GLU A CA 1
ATOM 655 C C . GLU A 1 80 ? 10.460 14.953 0.190 1.00 92.75 80 GLU A C 1
ATOM 657 O O . GLU A 1 80 ? 11.307 15.644 -0.368 1.00 92.75 80 GLU A O 1
ATOM 662 N N . ARG A 1 81 ? 10.720 13.689 0.550 1.00 91.75 81 ARG A N 1
ATOM 663 C CA . ARG A 1 81 ? 11.995 13.002 0.290 1.00 91.75 81 ARG A CA 1
ATOM 664 C C . ARG A 1 81 ? 12.020 12.274 -1.053 1.00 91.75 81 ARG A C 1
ATOM 666 O O . ARG A 1 81 ? 13.028 11.635 -1.373 1.00 91.75 81 ARG A O 1
ATOM 673 N N . TRP A 1 82 ? 10.923 12.273 -1.810 1.00 93.38 82 TRP A N 1
ATOM 674 C CA . TRP A 1 82 ? 10.891 11.612 -3.109 1.00 93.38 82 TRP A CA 1
ATOM 675 C C . TRP A 1 82 ? 11.773 12.369 -4.097 1.00 93.38 82 TRP A C 1
ATOM 677 O O . TRP A 1 82 ? 11.712 13.586 -4.216 1.00 93.38 82 TRP A O 1
ATOM 687 N N . LYS A 1 83 ? 12.609 11.617 -4.814 1.00 92.50 83 LYS A N 1
ATOM 688 C CA . LYS A 1 83 ? 13.492 12.159 -5.856 1.00 92.50 83 LYS A CA 1
ATOM 689 C C . LYS A 1 83 ? 12.809 12.268 -7.221 1.00 92.50 83 LYS A C 1
ATOM 691 O O . LYS A 1 83 ? 13.363 12.868 -8.133 1.00 92.50 83 LYS A O 1
ATOM 696 N N . HIS A 1 84 ? 11.651 11.634 -7.366 1.00 90.69 84 HIS A N 1
ATOM 697 C CA . HIS A 1 84 ? 10.913 11.496 -8.614 1.00 90.69 84 HIS A CA 1
ATOM 698 C C . HIS A 1 84 ? 9.431 11.754 -8.343 1.00 90.69 84 HIS A C 1
ATOM 700 O O . HIS A 1 84 ? 8.977 11.639 -7.205 1.00 90.69 84 HIS A O 1
ATOM 706 N N . GLU A 1 85 ? 8.671 12.047 -9.395 1.00 89.19 85 GLU A N 1
ATOM 707 C CA . GLU A 1 85 ? 7.220 12.284 -9.317 1.00 89.19 85 GLU A CA 1
ATOM 708 C C . GLU A 1 85 ? 6.438 11.047 -8.848 1.00 89.19 85 GLU A C 1
ATOM 710 O O . GLU A 1 85 ? 5.335 11.149 -8.314 1.00 89.19 85 GLU A O 1
ATOM 715 N N . ILE A 1 86 ? 7.034 9.865 -9.011 1.00 90.50 86 ILE A N 1
ATOM 716 C CA . ILE A 1 86 ? 6.474 8.587 -8.586 1.00 90.50 86 ILE A CA 1
ATOM 717 C C . ILE A 1 86 ? 7.197 8.029 -7.360 1.00 90.50 86 ILE A C 1
ATOM 719 O O . ILE A 1 86 ? 8.388 8.253 -7.131 1.00 90.50 86 ILE A O 1
ATOM 723 N N . GLY A 1 87 ? 6.464 7.237 -6.578 1.00 87.88 87 GLY A N 1
ATOM 724 C CA . GLY A 1 87 ? 6.978 6.673 -5.338 1.00 87.88 87 GLY A CA 1
ATOM 725 C C . GLY A 1 87 ? 8.169 5.735 -5.559 1.00 87.88 87 GLY A C 1
ATOM 726 O O . GLY A 1 87 ? 8.202 5.022 -6.562 1.00 87.88 87 GLY A O 1
ATOM 727 N N . PRO A 1 88 ? 9.108 5.624 -4.597 1.00 90.75 88 PRO A N 1
ATOM 728 C CA . PRO A 1 88 ? 10.341 4.849 -4.764 1.00 90.75 88 PRO A CA 1
ATOM 729 C C . PRO A 1 88 ? 10.130 3.388 -5.175 1.00 90.75 88 PRO A C 1
ATOM 731 O O . PRO A 1 88 ? 10.952 2.820 -5.887 1.00 90.75 88 PRO A O 1
ATOM 734 N N . LYS A 1 89 ? 9.038 2.760 -4.717 1.00 87.88 89 LYS A N 1
ATOM 735 C CA . LYS A 1 89 ? 8.695 1.379 -5.088 1.00 87.88 89 LYS A CA 1
ATOM 736 C C . LYS A 1 89 ? 8.288 1.267 -6.557 1.00 87.88 89 LYS A C 1
ATOM 738 O O . LYS A 1 89 ? 8.789 0.391 -7.249 1.00 87.88 89 LYS A O 1
ATOM 743 N N . VAL A 1 90 ? 7.417 2.167 -7.014 1.00 88.50 90 VAL A N 1
ATOM 744 C CA . VAL A 1 90 ? 6.961 2.209 -8.409 1.00 88.50 90 VAL A CA 1
ATOM 745 C C . VAL A 1 90 ? 8.127 2.577 -9.317 1.00 88.50 90 VAL A C 1
ATOM 747 O O . VAL A 1 90 ? 8.347 1.906 -10.314 1.00 88.50 90 VAL A O 1
ATOM 750 N N . PHE A 1 91 ? 8.944 3.557 -8.923 1.00 92.69 91 PHE A N 1
ATOM 751 C CA . PHE A 1 91 ? 10.145 3.933 -9.665 1.00 92.69 91 PHE A CA 1
ATOM 752 C C . PHE A 1 91 ? 11.097 2.749 -9.869 1.00 92.69 91 PHE A C 1
ATOM 754 O O . PHE A 1 91 ? 11.515 2.476 -10.988 1.00 92.69 91 PHE A O 1
ATOM 761 N N . LYS A 1 92 ? 11.388 1.989 -8.803 1.00 92.19 92 LYS A N 1
ATOM 762 C CA . LYS A 1 92 ? 12.216 0.776 -8.898 1.00 92.19 92 LYS A CA 1
ATOM 763 C C . LYS A 1 92 ? 11.618 -0.277 -9.831 1.00 92.19 92 LYS A C 1
ATOM 765 O O . LYS A 1 92 ? 12.371 -0.935 -10.541 1.00 92.19 92 LYS A O 1
ATOM 770 N N . LEU A 1 93 ? 10.296 -0.449 -9.818 1.00 91.25 93 LEU A N 1
ATOM 771 C CA . LEU A 1 93 ? 9.615 -1.381 -10.715 1.00 91.25 93 LEU A CA 1
ATOM 772 C C . LEU A 1 93 ? 9.743 -0.935 -12.176 1.00 91.25 93 LEU A C 1
ATOM 774 O O . LEU A 1 93 ? 10.098 -1.745 -13.023 1.00 91.25 93 LEU A O 1
ATOM 778 N N . VAL A 1 94 ? 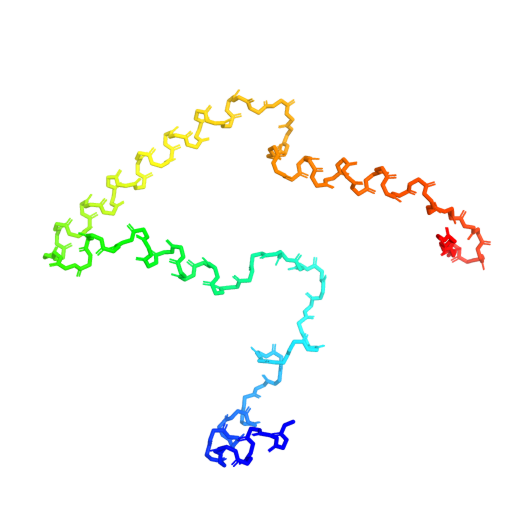9.516 0.350 -12.456 1.00 90.94 94 VAL A N 1
ATOM 779 C CA . VAL A 1 94 ? 9.653 0.919 -13.803 1.00 90.94 94 VAL A CA 1
ATOM 780 C C . VAL A 1 94 ? 11.087 0.783 -14.313 1.00 90.94 94 VAL A C 1
ATOM 782 O O . VAL A 1 94 ? 11.285 0.322 -15.431 1.00 90.94 94 VAL A O 1
ATOM 785 N N . GLU A 1 95 ? 12.092 1.107 -13.496 1.00 93.25 95 GLU A N 1
ATOM 786 C CA . GLU A 1 95 ? 13.499 0.955 -13.892 1.00 93.25 95 GLU A CA 1
ATOM 787 C C . GLU A 1 95 ? 13.878 -0.510 -14.143 1.00 93.25 95 GLU A C 1
ATOM 789 O O . GLU A 1 95 ? 14.616 -0.801 -15.083 1.00 93.25 95 GLU A O 1
ATOM 794 N N . LYS A 1 96 ? 13.331 -1.449 -13.361 1.00 92.19 96 LYS A N 1
ATOM 795 C CA . LYS A 1 96 ? 13.506 -2.883 -13.615 1.00 92.19 96 LYS A CA 1
ATOM 796 C C . LYS A 1 96 ? 12.909 -3.284 -14.969 1.00 92.19 96 LYS A C 1
ATOM 798 O O . LYS A 1 96 ? 13.613 -3.877 -15.779 1.00 92.19 96 LYS A O 1
ATOM 803 N N . VAL A 1 97 ? 11.652 -2.920 -15.232 1.00 89.56 97 VAL A N 1
ATOM 804 C CA . VAL A 1 97 ? 10.966 -3.243 -16.497 1.00 89.56 97 VAL A CA 1
ATOM 805 C C . VAL A 1 97 ? 11.673 -2.598 -17.688 1.00 89.56 97 VAL A C 1
ATOM 807 O O . VAL A 1 97 ? 11.804 -3.215 -18.738 1.00 89.56 97 VAL A O 1
ATOM 810 N N . LYS A 1 98 ? 12.193 -1.380 -17.527 1.00 89.81 98 LYS A N 1
ATOM 811 C CA . LYS A 1 98 ? 13.005 -0.704 -18.542 1.00 89.81 98 LYS A CA 1
ATOM 812 C C . LYS A 1 98 ? 14.270 -1.495 -18.879 1.00 89.81 98 LYS A C 1
ATOM 814 O O . LYS A 1 98 ? 14.559 -1.682 -20.056 1.00 89.81 98 LYS A O 1
ATOM 819 N N . LEU A 1 99 ? 15.004 -1.987 -17.881 1.00 90.06 99 LEU A N 1
ATOM 820 C CA . LEU A 1 99 ? 16.181 -2.832 -18.120 1.00 90.06 99 LEU A CA 1
ATOM 821 C C . LEU A 1 99 ? 15.808 -4.147 -18.813 1.00 90.06 99 LEU A C 1
ATOM 823 O O . LEU A 1 99 ? 16.497 -4.563 -19.741 1.00 90.06 99 LEU A O 1
ATOM 827 N N . GLU A 1 100 ? 14.708 -4.770 -18.392 1.00 87.19 100 GLU A N 1
ATOM 828 C CA . GLU A 1 100 ? 14.181 -5.991 -19.009 1.00 87.19 100 GLU A CA 1
ATOM 829 C C . GLU A 1 100 ? 13.669 -5.742 -20.433 1.00 87.19 100 GLU A C 1
ATOM 831 O O . GLU A 1 100 ? 13.746 -6.628 -21.267 1.00 87.19 100 GLU A O 1
ATOM 836 N N . SER A 1 101 ? 13.224 -4.531 -20.768 1.00 84.62 101 SER A N 1
ATOM 837 C CA . SER A 1 101 ? 12.775 -4.201 -22.125 1.00 84.62 101 SER A CA 1
ATOM 838 C C . SER A 1 101 ? 13.907 -4.119 -23.153 1.00 84.62 101 SER A C 1
ATOM 840 O O . SER A 1 101 ? 13.629 -4.096 -24.346 1.00 84.62 101 SER A O 1
ATOM 842 N N . ASN A 1 102 ? 15.176 -4.132 -22.729 1.00 81.25 102 ASN A N 1
ATOM 843 C CA . ASN A 1 102 ? 16.317 -4.085 -23.649 1.00 81.25 102 ASN A CA 1
ATOM 844 C C . ASN A 1 102 ? 16.401 -5.303 -24.586 1.00 81.25 102 ASN A C 1
ATOM 846 O O . ASN A 1 102 ? 17.053 -5.211 -25.622 1.00 81.25 102 ASN A O 1
ATOM 850 N N . ILE A 1 103 ? 15.773 -6.432 -24.236 1.00 82.44 103 ILE A N 1
ATOM 851 C CA . ILE A 1 103 ? 15.687 -7.610 -25.118 1.00 82.44 103 ILE A CA 1
ATOM 852 C C . ILE A 1 103 ? 14.498 -7.534 -26.086 1.00 82.44 103 ILE A C 1
ATOM 854 O O . ILE A 1 103 ? 14.461 -8.278 -27.059 1.00 82.44 103 ILE A O 1
ATOM 858 N N . CYS A 1 104 ? 13.552 -6.620 -25.853 1.00 82.50 104 CYS A N 1
ATOM 859 C CA . CYS A 1 104 ? 12.370 -6.438 -26.683 1.00 82.50 104 CYS A CA 1
ATOM 860 C C . CYS A 1 104 ? 12.700 -5.556 -27.895 1.00 82.50 104 CYS A C 1
ATOM 862 O O . CYS A 1 104 ? 12.711 -4.328 -27.807 1.00 82.50 104 CYS A O 1
ATOM 864 N N . CYS A 1 105 ? 12.911 -6.178 -29.050 1.00 82.50 105 CYS A N 1
ATOM 865 C CA . CYS A 1 105 ? 13.131 -5.500 -30.323 1.00 82.50 105 CYS A CA 1
ATOM 866 C C . 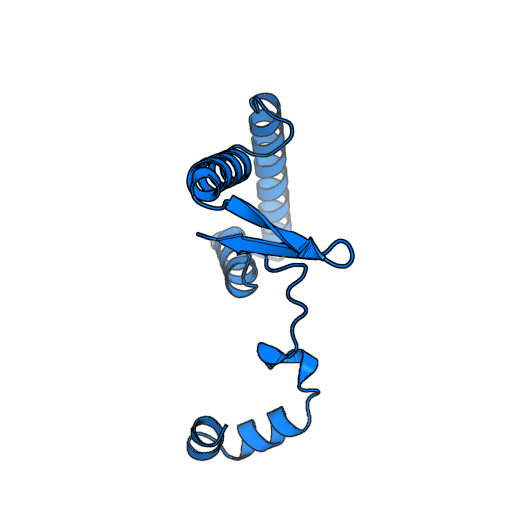CYS A 1 105 ? 11.806 -5.398 -31.101 1.00 82.50 105 CYS A C 1
ATOM 868 O O . CYS A 1 105 ? 11.294 -6.425 -31.560 1.00 82.50 105 CYS A O 1
ATOM 870 N N . PRO A 1 106 ? 11.220 -4.195 -31.256 1.00 85.00 106 PRO A N 1
ATOM 871 C CA . PRO A 1 106 ? 10.032 -4.015 -32.075 1.00 85.00 106 PRO A CA 1
ATOM 872 C C . PRO A 1 106 ? 10.398 -4.053 -33.563 1.00 85.00 106 PRO A C 1
ATOM 874 O O . PRO A 1 106 ? 11.238 -3.292 -34.039 1.00 85.00 106 PRO A O 1
ATOM 877 N N . GLU A 1 107 ? 9.717 -4.905 -34.316 1.00 87.56 107 GLU A N 1
ATOM 878 C CA . GLU A 1 107 ? 9.870 -5.060 -35.758 1.00 87.56 107 GLU A CA 1
ATOM 879 C C . GLU A 1 107 ? 8.568 -4.683 -36.455 1.00 87.56 107 GLU A C 1
ATOM 881 O O . GLU A 1 107 ? 7.482 -5.103 -36.053 1.00 87.56 107 GLU A O 1
ATOM 886 N N . TYR A 1 108 ? 8.659 -3.850 -37.491 1.00 89.88 108 TYR A N 1
ATOM 887 C CA . TYR A 1 108 ? 7.476 -3.394 -38.213 1.00 89.88 108 TYR A CA 1
ATOM 888 C C . TYR A 1 108 ? 6.826 -4.553 -38.976 1.00 89.88 108 TYR A C 1
ATOM 890 O O . TYR A 1 108 ? 7.470 -5.210 -39.790 1.00 89.88 108 TYR A O 1
ATOM 898 N N . TYR A 1 109 ? 5.532 -4.764 -38.735 1.00 89.88 109 TYR A N 1
ATOM 899 C CA . TYR A 1 109 ? 4.741 -5.856 -39.310 1.00 89.88 109 TYR A CA 1
ATOM 900 C C . TYR A 1 109 ? 3.664 -5.350 -40.298 1.00 89.88 109 TYR A C 1
ATOM 902 O O . TYR A 1 109 ? 2.850 -6.124 -40.796 1.00 89.88 109 TYR A O 1
ATOM 910 N N . GLY A 1 110 ? 3.643 -4.049 -40.618 1.00 89.38 110 GLY A N 1
ATOM 911 C CA . GLY A 1 110 ? 2.641 -3.451 -41.513 1.00 89.38 110 GLY A CA 1
ATOM 912 C C . GLY A 1 110 ? 1.440 -2.838 -40.782 1.00 89.38 110 GLY A C 1
ATOM 913 O O . GLY A 1 110 ? 1.164 -3.163 -39.631 1.00 89.38 110 GLY A O 1
ATOM 914 N N . ASN A 1 111 ? 0.697 -1.944 -41.448 1.00 90.50 111 ASN A N 1
ATOM 915 C CA . ASN A 1 111 ? -0.536 -1.314 -40.934 1.00 90.50 111 ASN A CA 1
ATOM 916 C C . ASN A 1 111 ? -0.398 -0.672 -39.537 1.00 90.50 111 ASN A C 1
ATOM 918 O O . ASN A 1 111 ? -1.276 -0.842 -38.692 1.00 90.50 111 ASN A O 1
ATOM 922 N N . HIS A 1 112 ? 0.710 0.033 -39.275 1.00 87.00 112 HIS A N 1
ATOM 923 C CA . HIS A 1 112 ? 1.037 0.599 -37.952 1.00 87.00 11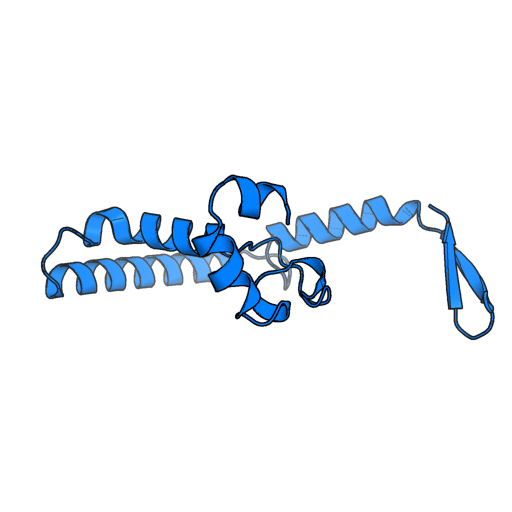2 HIS A CA 1
ATOM 924 C C . HIS A 1 112 ? 1.106 -0.438 -36.811 1.00 87.00 112 HIS A C 1
ATOM 926 O O . HIS A 1 112 ? 0.979 -0.085 -35.639 1.00 87.00 112 HIS A O 1
ATOM 932 N N . LYS A 1 113 ? 1.319 -1.718 -37.136 1.00 86.81 113 LYS A N 1
ATOM 933 C CA . LYS A 1 113 ? 1.523 -2.798 -36.168 1.00 86.81 113 LYS A CA 1
ATOM 934 C C . LYS A 1 113 ? 2.994 -3.192 -36.116 1.00 86.81 113 LYS A C 1
ATOM 936 O O . LYS A 1 113 ? 3.699 -3.175 -37.127 1.00 86.81 113 LYS A O 1
ATOM 941 N N . TYR A 1 114 ? 3.428 -3.576 -34.924 1.00 89.00 114 TYR A N 1
ATOM 942 C CA . TYR A 1 114 ? 4.784 -4.026 -34.643 1.00 89.00 114 TYR A CA 1
ATOM 943 C C . TYR A 1 114 ? 4.718 -5.378 -33.940 1.00 89.00 114 TYR A C 1
ATOM 945 O O . TYR A 1 114 ? 3.882 -5.579 -33.057 1.00 89.00 114 TYR A O 1
ATOM 953 N N . GLN A 1 115 ? 5.587 -6.299 -34.335 1.00 86.69 115 GLN A N 1
ATOM 954 C CA . GLN A 1 115 ? 5.850 -7.525 -33.596 1.00 86.69 115 GLN A CA 1
ATOM 955 C C . GLN A 1 115 ? 6.999 -7.259 -32.626 1.00 86.69 115 GLN A C 1
ATOM 957 O O . GLN A 1 115 ? 7.983 -6.633 -32.998 1.00 86.69 115 GLN A O 1
ATOM 962 N N . VAL A 1 116 ? 6.892 -7.732 -31.388 1.00 83.25 116 VAL A N 1
ATOM 963 C CA . VAL A 1 116 ? 7.998 -7.658 -30.429 1.00 83.25 116 VAL A CA 1
ATOM 964 C C . VAL A 1 116 ? 8.722 -8.996 -30.433 1.00 83.25 116 VAL A C 1
ATOM 966 O O . VAL A 1 116 ? 8.107 -10.033 -30.181 1.00 83.25 116 VAL A O 1
ATOM 969 N N . ARG A 1 117 ? 10.016 -8.970 -30.748 1.00 75.94 117 ARG A N 1
ATOM 970 C CA . ARG A 1 117 ? 10.926 -10.108 -30.606 1.00 75.94 117 ARG A CA 1
ATOM 971 C C . ARG A 1 117 ? 11.637 -9.956 -29.259 1.00 75.94 117 ARG A C 1
ATOM 973 O O . ARG A 1 117 ? 12.192 -8.889 -29.021 1.00 75.94 117 ARG A O 1
ATOM 980 N N . GLY A 1 118 ? 11.564 -10.958 -28.385 1.00 67.06 118 GLY A N 1
ATOM 981 C CA . GLY A 1 118 ? 12.155 -10.953 -27.039 1.00 67.06 118 GLY A CA 1
ATOM 982 C C . GLY A 1 118 ? 12.883 -12.249 -26.743 1.00 67.06 118 GLY A C 1
ATOM 983 O O . GLY A 1 118 ? 12.538 -13.258 -27.400 1.00 67.06 118 GLY A O 1
#

Sequence (118 aa):
MERMRSASEDAYKWLQDKDPNHWSLTFFINTALSDMLCNNMCEAFNSAILNARDKPVISMMEMIRNYLMKRLVRKRAELERWKHEIGPKVFKLVEKVKLESNICCPEYYGNHKYQVRG

pLDDT: mean 85.36, std 10.99, range [52.12, 97.62]

Organism: NCBI:txid168575

Radius of gyration: 23.11 Å; chains: 1; bounding box: 44×47×65 Å

Foldseek 3Di:
DVVVCVVPVVVVVVVVVDDCCVPPPVNDDPPDPDPPDVVVVVVVVCVQQVVLVPDDPVSSVVSSVVSVVVVVVVVVVQVVPDPDPDDPVVVVVVVVVVVVCVQWDWDDPDPPDTDTGD